Protein AF-A0A6G0YSS4-F1 (afdb_monomer_lite)

Radius of gyration: 19.38 Å; chains: 1; bounding box: 47×28×67 Å

Foldseek 3Di:
DVVVVVVVVVVLVVLVVVCCVPVLVVVLVVLLQDDADPVNVVVLQVVVQVSLCVSVVPDVVVVDDSVNSCVVSVHDPVSVLVSLLSNLVVVLCLLQVPDPSVCVVVDDDPDDDDPDDDDQDRLNRNCVSLVHPDSVRVSVCSNPVVSSNCSSNPPPDD

Organism: Aphis craccivora (NCBI:txid307492)

pLDDT: mean 85.44, std 11.1, range [34.5, 94.62]

Structure (mmCIF, N/CA/C/O backbone):
data_AF-A0A6G0YSS4-F1
#
_entry.id   AF-A0A6G0YSS4-F1
#
loop_
_atom_site.group_PDB
_atom_site.id
_atom_site.type_symbol
_atom_site.label_atom_id
_atom_site.label_alt_id
_atom_site.label_comp_id
_atom_site.label_asym_id
_atom_site.label_entity_id
_atom_site.label_seq_id
_atom_site.pdbx_PDB_ins_code
_atom_site.Cartn_x
_atom_site.Cartn_y
_atom_site.Cartn_z
_atom_site.occupancy
_atom_site.B_iso_or_equiv
_atom_site.auth_seq_id
_atom_site.auth_comp_id
_atom_site.auth_asym_id
_atom_site.auth_atom_id
_atom_site.pdbx_PDB_model_num
ATOM 1 N N . MET A 1 1 ? -9.703 1.646 37.992 1.00 51.28 1 MET A N 1
ATOM 2 C CA . MET A 1 1 ? -9.855 1.953 36.547 1.00 51.28 1 MET A CA 1
ATOM 3 C C . MET A 1 1 ? -8.814 1.289 35.630 1.00 51.28 1 MET A C 1
ATOM 5 O O . MET A 1 1 ? -9.120 1.108 34.460 1.00 51.28 1 MET A O 1
ATOM 9 N N . HIS A 1 2 ? -7.637 0.856 36.108 1.00 54.41 2 HIS A N 1
ATOM 10 C CA . HIS A 1 2 ? -6.620 0.207 35.254 1.00 54.41 2 HIS A CA 1
ATOM 11 C C . HIS A 1 2 ? -7.045 -1.148 34.652 1.00 54.41 2 HIS A C 1
ATOM 13 O O . HIS A 1 2 ? -6.786 -1.401 33.482 1.00 54.41 2 HIS A O 1
ATOM 19 N N . ILE A 1 3 ? -7.752 -1.995 35.407 1.00 49.56 3 ILE A N 1
ATOM 20 C CA . ILE A 1 3 ? -8.139 -3.349 34.958 1.00 49.56 3 ILE A CA 1
ATOM 21 C C . ILE A 1 3 ? -9.166 -3.308 33.808 1.00 49.56 3 ILE A C 1
ATOM 23 O O . ILE A 1 3 ? -9.046 -4.059 32.843 1.00 49.56 3 ILE A O 1
ATOM 27 N N . LEU A 1 4 ? -10.137 -2.387 33.860 1.00 51.47 4 LEU A N 1
ATOM 28 C CA . LEU A 1 4 ? -11.139 -2.206 32.797 1.00 51.47 4 LEU A CA 1
ATOM 29 C C . LEU A 1 4 ? -10.522 -1.666 31.497 1.00 51.47 4 LEU A C 1
ATOM 31 O O . LEU A 1 4 ? -10.917 -2.087 30.411 1.00 51.47 4 LEU A O 1
ATOM 35 N N . SER A 1 5 ? -9.524 -0.782 31.604 1.00 54.78 5 SER A N 1
ATOM 36 C CA . SER A 1 5 ? -8.767 -0.281 30.450 1.00 54.78 5 SER A CA 1
ATOM 37 C C . SER A 1 5 ? -7.978 -1.405 29.762 1.00 54.78 5 SER A C 1
ATOM 39 O O . SER A 1 5 ? -8.083 -1.585 28.550 1.00 54.78 5 SER A O 1
ATOM 41 N N . ILE A 1 6 ? -7.291 -2.250 30.544 1.00 59.25 6 ILE A N 1
ATOM 42 C CA . ILE A 1 6 ? -6.540 -3.415 30.039 1.00 59.25 6 ILE A CA 1
ATOM 43 C C . ILE A 1 6 ? -7.468 -4.424 29.340 1.00 59.25 6 ILE A C 1
ATOM 45 O O . ILE A 1 6 ? -7.141 -4.937 28.269 1.00 59.25 6 ILE A O 1
ATOM 49 N N . TYR A 1 7 ? -8.650 -4.691 29.904 1.00 56.44 7 TYR A N 1
ATOM 50 C CA . TYR A 1 7 ? -9.614 -5.626 29.314 1.00 56.44 7 TYR A CA 1
ATOM 51 C C . TYR A 1 7 ? -10.198 -5.109 27.986 1.00 56.44 7 TYR A C 1
ATOM 53 O O . TYR A 1 7 ? -10.346 -5.867 27.022 1.00 56.44 7 TYR A O 1
ATOM 61 N N . CYS A 1 8 ? -10.482 -3.805 27.905 1.00 59.62 8 CYS A N 1
ATOM 62 C CA . CYS A 1 8 ? -10.965 -3.157 26.684 1.00 59.62 8 CYS A CA 1
ATOM 63 C C . CYS A 1 8 ? -9.907 -3.172 25.562 1.00 59.62 8 CYS A C 1
ATOM 65 O O . CYS A 1 8 ? -10.227 -3.452 24.399 1.00 59.62 8 CYS A O 1
ATOM 67 N N . ASP A 1 9 ? -8.637 -2.951 25.913 1.00 62.53 9 ASP A N 1
ATOM 68 C CA . ASP A 1 9 ? -7.514 -2.989 24.971 1.00 62.53 9 ASP A CA 1
ATOM 69 C C . ASP A 1 9 ? -7.252 -4.410 24.433 1.00 62.53 9 ASP A C 1
ATOM 71 O O . ASP A 1 9 ? -7.145 -4.625 23.218 1.00 62.53 9 ASP A O 1
ATOM 75 N N . MET A 1 10 ? -7.283 -5.422 25.311 1.00 64.62 10 MET A N 1
ATOM 76 C CA . MET A 1 10 ? -7.122 -6.832 24.934 1.00 64.62 10 MET A CA 1
ATOM 77 C C . MET A 1 10 ? -8.186 -7.281 23.920 1.00 64.62 10 MET A C 1
ATOM 79 O O . MET A 1 10 ? -7.875 -7.911 22.903 1.00 64.62 10 MET A O 1
ATOM 83 N N . HIS A 1 11 ? -9.444 -6.908 24.150 1.00 78.88 11 HIS A N 1
ATOM 84 C CA . HIS A 1 11 ? -10.554 -7.262 23.269 1.00 78.88 11 HIS A CA 1
ATOM 85 C C . HIS A 1 11 ? -10.470 -6.569 21.901 1.00 78.88 11 HIS A C 1
ATOM 87 O O . HIS A 1 11 ? -10.762 -7.169 20.861 1.00 78.88 11 HIS A O 1
ATOM 93 N N . THR A 1 12 ? -10.014 -5.318 21.888 1.00 83.56 12 THR A N 1
ATOM 94 C CA . THR A 1 12 ? -9.779 -4.530 20.675 1.00 83.56 12 THR A CA 1
ATOM 95 C C . THR A 1 12 ? -8.693 -5.161 19.805 1.00 83.56 12 THR A C 1
ATOM 97 O O . THR A 1 12 ? -8.886 -5.356 18.601 1.00 83.56 12 THR A O 1
ATOM 100 N N . LYS A 1 13 ? -7.575 -5.572 20.411 1.00 85.94 13 LYS A N 1
ATOM 101 C CA . LYS A 1 13 ? -6.472 -6.243 19.712 1.00 85.94 13 LYS A CA 1
ATOM 102 C C . LYS A 1 13 ? -6.899 -7.569 19.077 1.00 85.94 13 LYS A C 1
ATOM 104 O O . LYS A 1 13 ? -6.602 -7.801 17.905 1.00 85.94 13 LYS A O 1
ATOM 109 N N . ILE A 1 14 ? -7.633 -8.412 19.809 1.00 90.12 14 ILE A N 1
ATOM 110 C CA . ILE A 1 14 ? -8.118 -9.709 19.304 1.00 90.12 14 ILE A CA 1
ATOM 111 C C . ILE A 1 14 ? -9.030 -9.513 18.089 1.00 90.12 14 ILE A C 1
ATOM 113 O O . ILE A 1 14 ? -8.814 -10.129 17.047 1.00 90.12 14 ILE A O 1
ATOM 117 N N . ARG A 1 15 ? -10.004 -8.602 18.180 1.00 89.19 15 ARG A N 1
ATOM 118 C CA . ARG A 1 15 ? -10.920 -8.281 17.074 1.00 89.19 15 ARG A CA 1
ATOM 119 C C . ARG A 1 15 ? -10.180 -7.827 15.817 1.00 89.19 15 ARG A C 1
ATOM 121 O O . ARG A 1 15 ? -10.482 -8.304 14.723 1.00 89.19 15 ARG A O 1
ATOM 128 N N . LYS A 1 16 ? -9.189 -6.939 15.964 1.00 90.44 16 LYS A N 1
ATOM 129 C CA . LYS A 1 16 ? -8.351 -6.480 14.842 1.00 90.44 16 LYS A CA 1
ATOM 130 C C . LYS A 1 16 ? -7.569 -7.630 14.216 1.00 90.44 16 LYS A C 1
ATOM 132 O O . LYS A 1 16 ? -7.506 -7.727 12.992 1.00 90.44 16 LYS A O 1
ATOM 137 N N . ASN A 1 17 ? -6.997 -8.505 15.040 1.00 91.06 17 ASN A N 1
ATOM 138 C CA . ASN A 1 17 ? -6.250 -9.663 14.558 1.00 91.06 17 ASN A CA 1
ATOM 139 C C . ASN A 1 17 ? -7.146 -10.634 13.789 1.00 91.06 17 ASN A C 1
ATOM 141 O O . ASN A 1 17 ? -6.737 -11.099 12.732 1.00 91.06 17 ASN A O 1
ATOM 145 N N . LEU A 1 18 ? -8.375 -10.877 14.250 1.00 92.50 18 LEU A N 1
ATOM 146 C CA . LEU A 1 18 ? -9.348 -11.695 13.521 1.00 92.50 18 LEU A CA 1
ATOM 147 C C . LEU A 1 18 ? -9.701 -11.074 12.164 1.00 92.50 18 LEU A C 1
ATOM 149 O O . LEU A 1 18 ? -9.667 -11.764 11.148 1.00 92.50 18 LEU A O 1
ATOM 153 N N . LEU A 1 19 ? -9.958 -9.761 12.112 1.00 92.62 19 LEU A N 1
ATOM 154 C CA . LEU A 1 19 ? -10.200 -9.066 10.844 1.00 92.62 19 LEU A CA 1
ATOM 155 C C . LEU A 1 19 ? -9.009 -9.225 9.883 1.00 92.62 19 LEU A C 1
ATOM 157 O O . LEU A 1 19 ? -9.196 -9.565 8.716 1.00 92.62 19 LEU A O 1
ATOM 161 N N . LYS A 1 20 ? -7.780 -9.024 10.369 1.00 92.06 20 LYS A N 1
ATOM 162 C CA . LYS A 1 20 ? -6.563 -9.182 9.559 1.00 92.06 20 LYS A CA 1
ATOM 163 C C . LYS A 1 20 ? -6.341 -10.645 9.129 1.00 92.06 20 LYS A C 1
ATOM 165 O O . LYS A 1 20 ? -5.908 -10.900 8.010 1.00 92.06 20 LYS A O 1
ATOM 170 N N . ALA A 1 21 ? -6.660 -11.614 9.982 1.00 93.25 21 ALA A N 1
ATOM 171 C CA . ALA A 1 21 ? -6.474 -13.032 9.689 1.00 93.25 21 ALA A CA 1
ATOM 172 C C . ALA A 1 21 ? -7.458 -13.554 8.634 1.00 93.25 21 ALA A C 1
ATOM 174 O O . ALA A 1 21 ? -7.048 -14.314 7.762 1.00 93.25 21 ALA A O 1
ATOM 175 N N . TYR A 1 22 ? -8.725 -13.134 8.681 1.00 94.62 22 TYR A N 1
ATOM 176 C CA . TYR A 1 22 ? -9.767 -13.648 7.784 1.00 94.62 22 TYR A CA 1
ATOM 177 C C . TYR A 1 22 ? -10.056 -12.732 6.597 1.00 94.62 22 TYR A C 1
ATOM 179 O O . TYR A 1 22 ? -10.158 -13.195 5.468 1.00 94.62 22 TYR A O 1
ATOM 187 N N . VAL A 1 23 ? -10.194 -11.426 6.826 1.00 93.88 23 VAL A N 1
ATOM 188 C CA . VAL A 1 23 ? -10.608 -10.494 5.770 1.00 93.88 23 VAL A CA 1
ATOM 189 C C . VAL A 1 23 ? -9.404 -10.016 4.967 1.00 93.88 23 VAL A C 1
ATOM 191 O O . VAL A 1 23 ? -9.457 -10.036 3.740 1.00 93.88 23 VAL A O 1
ATOM 194 N N . TRP A 1 24 ? -8.299 -9.619 5.617 1.00 93.44 24 TRP A N 1
ATOM 195 C CA . TRP A 1 24 ? -7.118 -9.162 4.864 1.00 93.44 24 TRP A CA 1
ATOM 196 C C . TRP A 1 24 ? -6.469 -10.311 4.102 1.00 93.44 24 TRP A C 1
ATOM 198 O O . TRP A 1 24 ? -5.974 -10.080 3.008 1.00 93.44 24 TRP A O 1
ATOM 208 N N . SER A 1 25 ? -6.449 -11.531 4.645 1.00 93.69 25 SER A N 1
ATOM 209 C CA . SER A 1 25 ? -5.861 -12.684 3.950 1.00 93.69 25 SER A CA 1
ATOM 210 C C . SER A 1 25 ? -6.541 -12.943 2.607 1.00 93.69 25 SER A C 1
ATOM 212 O O . SER A 1 25 ? -5.846 -13.043 1.598 1.00 93.69 25 SER A O 1
ATOM 214 N N . VAL A 1 26 ? -7.877 -12.952 2.592 1.00 94.56 26 VAL A N 1
ATOM 215 C CA . VAL A 1 26 ? -8.693 -13.136 1.388 1.00 94.56 26 VAL A CA 1
ATOM 216 C C . VAL A 1 26 ? -8.568 -11.934 0.455 1.00 94.56 26 VAL A C 1
ATOM 218 O O . VAL A 1 26 ? -8.294 -12.101 -0.727 1.00 94.56 26 VAL A O 1
ATOM 221 N N . ALA A 1 27 ? -8.710 -10.713 0.974 1.00 93.19 27 ALA A N 1
ATOM 222 C CA . ALA A 1 27 ? -8.683 -9.505 0.147 1.00 93.19 27 ALA A CA 1
ATOM 223 C C . ALA A 1 27 ? -7.303 -9.212 -0.469 1.00 93.19 27 ALA A C 1
ATOM 225 O O . ALA A 1 27 ? -7.222 -8.583 -1.520 1.00 93.19 27 ALA A O 1
ATOM 226 N N . LEU A 1 28 ? -6.218 -9.640 0.183 1.00 93.56 28 LEU A N 1
ATOM 227 C CA . LEU A 1 28 ? -4.849 -9.462 -0.307 1.00 93.56 28 LEU A CA 1
ATOM 228 C C . LEU A 1 28 ? -4.339 -10.661 -1.113 1.00 93.56 28 LEU A C 1
ATOM 230 O O . LEU A 1 28 ? -3.168 -10.664 -1.505 1.00 93.56 28 LEU A O 1
ATOM 234 N N . TYR A 1 29 ? -5.156 -11.687 -1.333 1.00 93.56 29 TYR A N 1
ATOM 235 C CA . TYR A 1 29 ? -4.760 -12.839 -2.130 1.00 93.56 29 TYR A CA 1
ATOM 236 C C . TYR A 1 29 ? -4.496 -12.426 -3.585 1.00 93.56 29 TYR A C 1
ATOM 238 O O . TYR A 1 29 ? -5.363 -11.850 -4.239 1.00 93.56 29 TYR A O 1
ATOM 246 N N . GLY A 1 30 ? -3.277 -12.673 -4.076 1.00 91.50 30 GLY A N 1
ATOM 247 C CA . GLY A 1 30 ? -2.858 -12.282 -5.426 1.00 91.50 30 GLY A CA 1
ATOM 248 C C . GLY A 1 30 ? -2.725 -10.771 -5.634 1.00 91.50 30 GLY A C 1
ATOM 249 O O . GLY A 1 30 ? -2.508 -10.325 -6.757 1.00 91.50 30 GLY A O 1
ATOM 250 N N . SER A 1 31 ? -2.842 -9.967 -4.572 1.00 91.94 31 SER A N 1
ATOM 251 C CA . SER A 1 31 ? -2.749 -8.503 -4.659 1.00 91.94 31 SER A CA 1
ATOM 252 C C . SER A 1 31 ? -1.351 -8.003 -5.028 1.00 91.94 31 SER A C 1
ATOM 254 O O . SER A 1 31 ? -1.178 -6.831 -5.368 1.00 91.94 31 SER A O 1
ATOM 256 N N . GLU A 1 32 ? -0.347 -8.882 -4.981 1.00 91.88 32 GLU A N 1
ATOM 257 C CA . GLU A 1 32 ? 1.032 -8.566 -5.327 1.00 91.88 32 GLU A CA 1
ATOM 258 C C . GLU A 1 32 ? 1.189 -8.127 -6.783 1.00 91.88 32 GLU A C 1
ATOM 260 O O . GLU A 1 32 ? 2.048 -7.294 -7.056 1.00 91.88 32 GLU A O 1
ATOM 265 N N . THR A 1 33 ? 0.367 -8.655 -7.694 1.00 90.38 33 THR A N 1
ATOM 266 C CA . THR A 1 33 ? 0.452 -8.396 -9.142 1.00 90.38 33 THR A CA 1
ATOM 267 C C . THR A 1 33 ? -0.498 -7.299 -9.616 1.00 90.38 33 THR A C 1
ATOM 269 O O . THR A 1 33 ? -0.520 -6.964 -10.798 1.00 90.38 33 THR A O 1
ATOM 272 N N . TRP A 1 34 ? -1.296 -6.719 -8.717 1.00 91.06 34 TRP A N 1
ATOM 273 C CA . TRP A 1 34 ? -2.284 -5.711 -9.089 1.00 91.06 34 TRP A CA 1
ATOM 274 C C . TRP A 1 34 ? -1.625 -4.363 -9.356 1.00 91.06 34 TRP A C 1
ATOM 276 O O . TRP A 1 34 ? -0.694 -3.964 -8.654 1.00 91.06 34 TRP A O 1
ATOM 286 N N . THR A 1 35 ? -2.188 -3.599 -10.287 1.00 90.75 35 THR A N 1
ATOM 287 C CA . THR A 1 35 ? -1.879 -2.177 -10.457 1.00 90.75 35 THR A CA 1
ATOM 288 C C . THR A 1 35 ? -3.027 -1.349 -9.890 1.00 90.75 35 THR A C 1
ATOM 290 O O . THR A 1 35 ? -4.186 -1.584 -10.223 1.00 90.75 35 THR A O 1
ATOM 293 N N . ILE A 1 36 ? -2.731 -0.406 -8.988 1.00 90.88 36 ILE A N 1
ATOM 294 C CA . ILE A 1 36 ? -3.760 0.309 -8.218 1.00 90.88 36 ILE A CA 1
ATOM 295 C C . ILE A 1 36 ? -3.788 1.775 -8.644 1.00 90.88 36 ILE A C 1
ATOM 297 O O . ILE A 1 36 ? -2.897 2.575 -8.333 1.00 90.88 36 ILE A O 1
ATOM 301 N N . GLY A 1 37 ? -4.849 2.130 -9.364 1.00 89.69 37 GLY A N 1
ATOM 302 C CA . GLY A 1 37 ? -5.171 3.511 -9.681 1.00 89.69 37 GLY A CA 1
ATOM 303 C C . GLY A 1 37 ? -5.673 4.279 -8.457 1.00 89.69 37 GLY A C 1
ATOM 304 O O . GLY A 1 37 ? -5.930 3.733 -7.383 1.00 89.69 37 GLY A O 1
ATOM 305 N N . LYS A 1 38 ? -5.816 5.599 -8.609 1.00 89.44 38 LYS A N 1
ATOM 306 C CA . LYS A 1 38 ? -6.270 6.474 -7.515 1.00 89.44 38 LYS A CA 1
ATOM 307 C C . LYS A 1 38 ? -7.715 6.206 -7.095 1.00 89.44 38 LYS A C 1
ATOM 309 O O . LYS A 1 38 ? -8.059 6.409 -5.932 1.00 89.44 38 LYS A O 1
ATOM 314 N N . THR A 1 39 ? -8.555 5.750 -8.016 1.00 91.56 39 THR A N 1
ATOM 315 C CA . THR A 1 39 ? -9.952 5.406 -7.733 1.00 91.56 39 THR A CA 1
ATOM 316 C C . THR A 1 39 ? -10.034 4.125 -6.908 1.00 91.56 39 THR A C 1
ATOM 318 O O . THR A 1 39 ? -10.750 4.068 -5.909 1.00 91.56 39 THR A O 1
ATOM 321 N N . GLU A 1 40 ? -9.249 3.118 -7.278 1.00 92.12 40 GLU A N 1
ATOM 322 C CA . GLU A 1 40 ? -9.139 1.837 -6.585 1.00 92.12 40 GLU A CA 1
ATOM 323 C C . GLU A 1 40 ? -8.531 2.032 -5.193 1.00 92.12 40 GLU A C 1
ATOM 325 O O . GLU A 1 40 ? -9.050 1.493 -4.219 1.00 92.12 40 GLU A O 1
ATOM 330 N N . GLU A 1 41 ? -7.505 2.882 -5.069 1.00 91.62 41 GLU A N 1
ATOM 331 C CA . GLU A 1 41 ? -6.905 3.266 -3.784 1.00 91.62 41 GLU A CA 1
ATOM 332 C C . GLU A 1 41 ? -7.963 3.833 -2.819 1.00 91.62 41 GLU A C 1
ATOM 334 O O . GLU A 1 41 ? -8.068 3.392 -1.673 1.00 91.62 41 GLU A O 1
ATOM 339 N N . LYS A 1 42 ? -8.820 4.750 -3.295 1.00 93.25 42 LYS A N 1
ATOM 340 C CA . LYS A 1 42 ? -9.932 5.304 -2.501 1.00 93.25 42 LYS A CA 1
ATOM 341 C C . LYS A 1 42 ? -10.955 4.236 -2.108 1.00 93.25 42 LYS A C 1
ATOM 343 O O . LYS A 1 42 ? -11.423 4.235 -0.970 1.00 93.25 42 LYS A O 1
ATOM 348 N N . ARG A 1 43 ? -11.291 3.317 -3.020 1.00 94.38 4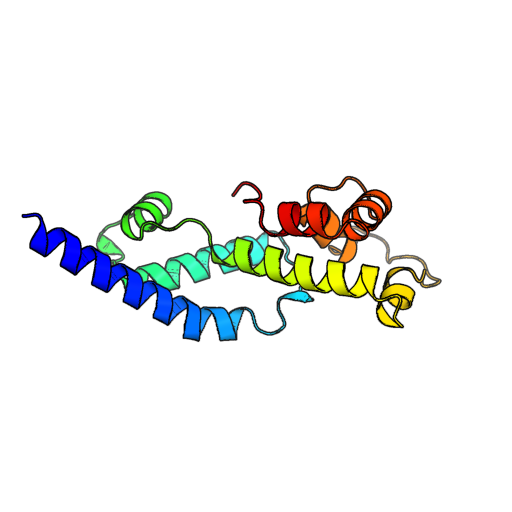3 ARG A N 1
ATOM 349 C CA . ARG A 1 43 ? -12.211 2.200 -2.740 1.00 94.38 43 ARG A CA 1
ATOM 350 C C . ARG A 1 43 ? -11.650 1.263 -1.670 1.00 94.38 43 ARG A C 1
ATOM 352 O O . ARG A 1 43 ? -12.397 0.870 -0.779 1.00 94.38 43 ARG A O 1
ATOM 359 N N . LEU A 1 44 ? -10.352 0.963 -1.708 1.00 93.88 44 LEU A N 1
ATOM 360 C CA . LEU A 1 44 ? -9.681 0.138 -0.698 1.00 93.88 44 LEU A CA 1
ATOM 361 C C . LEU A 1 44 ? -9.657 0.815 0.679 1.00 93.88 44 LEU A C 1
ATOM 363 O O . LEU A 1 44 ? -9.940 0.164 1.681 1.00 93.88 44 LEU A O 1
ATOM 367 N N . LEU A 1 45 ? -9.404 2.125 0.740 1.00 92.94 45 LEU A N 1
ATOM 368 C CA . LEU A 1 45 ? -9.476 2.885 1.997 1.00 92.94 45 LEU A CA 1
ATOM 369 C C . LEU A 1 45 ? -10.900 2.936 2.571 1.00 92.94 45 LEU A C 1
ATOM 371 O O . LEU A 1 45 ? -11.095 2.824 3.786 1.00 92.94 45 LEU A O 1
ATOM 375 N N . ALA A 1 46 ? -11.908 3.081 1.707 1.00 93.00 46 ALA A N 1
ATOM 376 C CA . ALA A 1 46 ? -13.310 3.028 2.110 1.00 93.00 46 ALA A CA 1
ATOM 377 C C . ALA A 1 46 ? -13.704 1.625 2.602 1.00 93.00 46 ALA A C 1
ATOM 379 O O . ALA A 1 46 ? -14.407 1.503 3.607 1.00 93.00 46 ALA A O 1
ATOM 380 N N . PHE A 1 47 ? -13.216 0.573 1.938 1.00 93.69 47 PHE A N 1
ATOM 381 C CA . PHE A 1 47 ? -13.376 -0.815 2.366 1.00 93.69 47 PHE A CA 1
ATOM 382 C C . PHE A 1 47 ? -12.769 -1.052 3.753 1.00 93.69 47 PHE A C 1
ATOM 384 O O . PHE A 1 47 ? -13.477 -1.520 4.645 1.00 93.69 47 PHE A O 1
ATOM 391 N N . GLU A 1 48 ? -11.512 -0.649 3.968 1.00 93.44 48 GLU A N 1
ATOM 392 C CA . GLU A 1 48 ? -10.825 -0.775 5.260 1.00 93.44 48 GLU A CA 1
ATOM 393 C C . GLU A 1 48 ? -11.625 -0.098 6.378 1.00 93.44 48 GLU A C 1
ATOM 395 O O . GLU A 1 48 ? -11.942 -0.697 7.408 1.00 93.44 48 GLU A O 1
ATOM 400 N N . THR A 1 49 ? -12.057 1.132 6.119 1.00 92.38 49 THR A N 1
ATOM 401 C CA . THR A 1 49 ? -12.862 1.903 7.060 1.00 92.38 49 THR A CA 1
ATOM 402 C C . THR A 1 49 ? -14.216 1.242 7.355 1.00 92.38 49 THR A C 1
ATOM 404 O O . THR A 1 49 ? -14.664 1.214 8.503 1.00 92.38 49 THR A O 1
ATOM 407 N N . ARG A 1 50 ? -14.888 0.686 6.339 1.00 92.25 50 ARG A N 1
ATOM 408 C CA . ARG A 1 50 ? -16.167 -0.021 6.503 1.00 92.25 50 ARG A CA 1
ATOM 409 C C . ARG A 1 50 ? -16.005 -1.276 7.360 1.00 92.25 50 ARG A C 1
ATOM 411 O O . ARG A 1 50 ? -16.857 -1.538 8.210 1.00 92.25 50 ARG A O 1
ATOM 418 N N . CYS A 1 51 ? -14.917 -2.022 7.170 1.00 92.31 51 CYS A N 1
ATOM 419 C CA . CYS A 1 51 ? -14.580 -3.177 7.998 1.00 92.31 51 CYS A CA 1
ATOM 420 C C . CYS A 1 51 ? -14.402 -2.780 9.466 1.00 92.31 51 CYS A C 1
ATOM 422 O O . CYS A 1 51 ? -15.005 -3.408 10.337 1.00 92.31 51 CYS A O 1
ATOM 424 N N . TYR A 1 52 ? -13.655 -1.708 9.747 1.00 91.69 52 TYR A N 1
ATOM 425 C CA . TYR A 1 52 ? -13.477 -1.229 11.118 1.00 91.69 52 TYR A CA 1
ATOM 426 C C . TYR A 1 52 ? -14.778 -0.723 11.741 1.00 91.69 52 TYR A C 1
ATOM 428 O O . TYR A 1 52 ? -15.120 -1.149 12.842 1.00 91.69 52 TYR A O 1
ATOM 436 N N . ARG A 1 53 ? -15.571 0.094 11.037 1.00 91.12 53 ARG A N 1
ATOM 437 C CA . ARG A 1 53 ? -16.876 0.545 11.558 1.00 91.12 53 ARG A CA 1
ATOM 438 C C . ARG A 1 53 ? -17.780 -0.632 11.928 1.00 91.12 53 ARG A C 1
ATOM 440 O O . ARG A 1 53 ? -18.391 -0.618 12.993 1.00 91.12 53 ARG A O 1
ATOM 447 N N . ARG A 1 54 ? -17.805 -1.688 11.107 1.00 90.69 54 ARG A N 1
ATOM 448 C CA . ARG A 1 54 ? -18.586 -2.902 11.393 1.00 90.69 54 ARG A CA 1
ATOM 449 C C . ARG A 1 54 ? -18.022 -3.708 12.567 1.00 90.69 54 ARG A C 1
ATOM 451 O O . ARG A 1 54 ? -18.798 -4.212 13.372 1.00 90.69 54 ARG A O 1
ATOM 458 N N . LEU A 1 55 ? -16.698 -3.799 12.690 1.00 89.94 55 LEU A N 1
ATOM 459 C CA . LEU A 1 55 ? -16.022 -4.512 13.779 1.00 89.94 55 LEU A CA 1
ATOM 460 C C . LEU A 1 55 ? -16.250 -3.848 15.147 1.00 89.94 55 LEU A C 1
ATOM 462 O O . LEU A 1 55 ? -16.476 -4.542 16.136 1.00 89.94 55 LEU A O 1
ATOM 466 N N . PHE A 1 56 ? -16.219 -2.513 15.191 1.00 86.94 56 PHE A N 1
ATOM 467 C CA . PHE A 1 56 ? -16.410 -1.715 16.409 1.00 86.94 56 PHE A CA 1
ATOM 468 C C . PHE A 1 56 ? -17.858 -1.269 16.633 1.00 86.94 56 PHE A C 1
ATOM 470 O O . PHE A 1 56 ? -18.130 -0.583 17.612 1.00 86.94 56 PHE A O 1
ATOM 477 N N . ARG A 1 57 ? -18.787 -1.685 15.760 1.00 88.25 57 ARG A N 1
ATOM 478 C CA . ARG A 1 57 ? -20.218 -1.336 15.816 1.00 88.25 57 ARG A CA 1
ATOM 479 C C . ARG A 1 57 ? -20.470 0.176 15.884 1.00 88.25 57 ARG A C 1
ATOM 481 O O . ARG A 1 57 ? -21.397 0.616 16.552 1.00 88.25 57 ARG A O 1
ATOM 488 N N . ILE A 1 58 ? -19.651 0.951 15.178 1.00 86.94 58 ILE A N 1
ATOM 489 C CA . ILE A 1 58 ? -19.805 2.404 15.088 1.00 86.94 58 ILE A CA 1
ATOM 490 C C . ILE A 1 58 ? -21.033 2.698 14.231 1.00 86.94 58 ILE A C 1
ATOM 492 O O . ILE A 1 58 ? -21.095 2.268 13.072 1.00 86.94 58 ILE A O 1
ATOM 496 N N . ASN A 1 59 ? -21.999 3.420 14.793 1.00 84.12 59 ASN A N 1
ATOM 497 C CA . ASN A 1 59 ? -23.214 3.779 14.080 1.00 84.12 59 ASN A CA 1
ATOM 498 C C . ASN A 1 59 ? -22.957 4.971 13.146 1.00 84.12 59 ASN A C 1
ATOM 500 O O . ASN A 1 59 ? -22.107 5.826 13.398 1.00 84.12 59 ASN A O 1
ATOM 504 N N . TRP A 1 60 ? -23.708 5.046 12.049 1.00 81.56 60 TRP A N 1
ATOM 505 C CA . TRP A 1 60 ? -23.633 6.173 11.121 1.00 81.56 60 TRP A CA 1
ATOM 506 C C . TRP A 1 60 ? -24.131 7.476 11.765 1.00 81.56 60 TRP A C 1
ATOM 508 O O . TRP A 1 60 ? -23.624 8.545 11.432 1.00 81.56 60 TRP A O 1
ATOM 518 N N . THR A 1 61 ? -25.055 7.380 12.730 1.00 88.12 61 THR A N 1
ATOM 519 C CA . THR A 1 61 ? -25.622 8.514 13.480 1.00 88.12 61 THR A CA 1
ATOM 520 C C . THR A 1 61 ? -24.602 9.234 14.356 1.00 88.12 61 THR A C 1
ATOM 522 O O . THR A 1 61 ? -24.836 10.364 14.763 1.00 88.12 61 THR A O 1
ATOM 525 N N . GLU A 1 62 ? -23.470 8.600 14.669 1.00 87.44 62 GLU A N 1
ATOM 526 C CA . GLU A 1 62 ? -22.410 9.226 15.464 1.00 87.44 62 GLU A CA 1
ATOM 527 C C . GLU A 1 62 ? -21.594 10.250 14.650 1.00 87.44 62 GLU A C 1
ATOM 529 O O . GLU A 1 62 ? -20.773 10.956 15.227 1.00 87.44 62 GLU A O 1
ATOM 534 N N . HIS A 1 63 ? -21.781 10.329 13.321 1.00 86.56 63 HIS A N 1
ATOM 535 C CA . HIS A 1 63 ? -21.095 11.272 12.420 1.00 86.56 63 HIS A CA 1
ATOM 536 C C . HIS A 1 63 ? -19.561 11.330 12.597 1.00 86.56 63 HIS A C 1
ATOM 538 O O . HIS A 1 63 ? -18.918 12.356 12.383 1.00 86.56 63 HIS A O 1
ATOM 544 N N . ILE A 1 64 ? -18.952 10.199 12.962 1.00 88.81 64 ILE A N 1
ATOM 545 C CA . ILE A 1 64 ? -17.517 10.097 13.238 1.00 88.81 64 ILE A CA 1
ATOM 546 C C . ILE A 1 64 ? -16.701 10.187 11.948 1.00 88.81 64 ILE A C 1
ATOM 548 O O . ILE A 1 64 ? -16.894 9.390 11.018 1.00 88.81 64 ILE A O 1
ATOM 552 N N . THR A 1 65 ? -15.728 11.102 11.927 1.00 90.62 65 THR A N 1
ATOM 553 C CA . THR A 1 65 ? -14.777 11.248 10.818 1.00 90.62 65 THR A CA 1
ATOM 554 C C . THR A 1 65 ? -13.888 10.012 10.668 1.00 90.62 65 THR A C 1
ATOM 556 O O . THR A 1 65 ? -13.744 9.191 11.578 1.00 90.62 65 THR A O 1
ATOM 559 N N . ASN A 1 66 ? -13.279 9.839 9.494 1.00 89.06 66 ASN A N 1
ATOM 560 C CA . ASN A 1 66 ? -12.395 8.696 9.271 1.00 89.06 66 ASN A CA 1
ATOM 561 C C . ASN A 1 66 ? -11.138 8.780 10.155 1.00 89.06 66 ASN A C 1
ATOM 563 O O . ASN A 1 66 ? -10.693 7.745 10.647 1.00 89.06 66 ASN A O 1
ATOM 567 N N . GLU A 1 67 ? -10.597 9.978 10.411 1.00 89.19 67 GLU A N 1
ATOM 568 C CA . GLU A 1 67 ? -9.438 10.157 11.297 1.00 89.19 67 GLU A CA 1
ATOM 569 C C . GLU A 1 67 ? -9.758 9.764 12.744 1.00 89.19 67 GLU A C 1
ATOM 571 O O . GLU A 1 67 ? -8.971 9.072 13.389 1.00 89.19 67 GLU A O 1
ATOM 576 N N . GLU A 1 68 ? -10.925 10.166 13.252 1.00 89.25 68 GLU A N 1
ATOM 577 C CA . GLU A 1 68 ? -11.380 9.804 14.597 1.00 89.25 68 GLU A CA 1
ATOM 578 C C . GLU A 1 68 ? -11.617 8.293 14.717 1.00 89.25 68 GLU A C 1
ATOM 580 O O . GLU A 1 68 ? -11.230 7.680 15.710 1.00 89.25 68 GLU A O 1
ATOM 585 N N . MET A 1 69 ? -12.173 7.660 13.679 1.00 89.50 69 MET A N 1
ATOM 586 C CA . MET A 1 69 ? -12.319 6.204 13.628 1.00 89.50 69 MET A CA 1
ATOM 587 C C . MET A 1 69 ? -10.961 5.504 13.776 1.00 89.50 69 MET A C 1
ATOM 589 O O . MET A 1 69 ? -10.812 4.655 14.653 1.00 89.50 69 MET A O 1
ATOM 593 N N . TYR A 1 70 ? -9.948 5.898 12.996 1.00 89.75 70 TYR A N 1
ATOM 594 C CA . TYR A 1 70 ? -8.599 5.327 13.104 1.00 89.75 70 TYR A CA 1
ATOM 595 C C . TYR A 1 70 ? -7.982 5.544 14.493 1.00 89.75 70 TYR A C 1
ATOM 597 O O . TYR A 1 70 ? -7.355 4.632 15.039 1.00 89.75 70 TYR A O 1
ATOM 605 N N . ARG A 1 71 ? -8.227 6.710 15.108 1.00 88.56 71 ARG A N 1
ATOM 606 C CA . ARG A 1 71 ? -7.788 7.015 16.476 1.00 88.56 71 ARG A CA 1
ATOM 607 C C . ARG A 1 71 ? -8.411 6.066 17.502 1.00 88.56 71 ARG A C 1
ATOM 609 O O . ARG A 1 71 ? -7.680 5.500 18.307 1.00 88.56 71 ARG A O 1
ATOM 616 N N . ARG A 1 72 ? -9.728 5.833 17.437 1.00 86.12 72 ARG A N 1
ATOM 617 C CA . ARG A 1 72 ? -10.440 4.897 18.334 1.00 86.12 72 ARG A CA 1
ATOM 618 C C . ARG A 1 72 ? -9.981 3.450 18.162 1.00 86.12 72 ARG A C 1
ATOM 620 O O . ARG A 1 72 ? -9.890 2.710 19.134 1.00 86.12 72 ARG A O 1
ATOM 627 N N . VAL A 1 73 ? -9.689 3.044 16.927 1.00 84.88 73 VAL A N 1
ATOM 628 C CA . VAL A 1 73 ? -9.180 1.701 16.603 1.00 84.88 73 VAL A CA 1
ATOM 629 C C . VAL A 1 73 ? -7.708 1.534 17.021 1.00 84.88 73 VAL A C 1
ATOM 631 O O . VAL A 1 73 ? -7.226 0.404 17.180 1.00 84.88 73 VAL A O 1
ATOM 634 N N . GLY A 1 74 ? -6.984 2.643 17.199 1.00 85.75 74 GLY A N 1
ATOM 635 C CA . GLY A 1 74 ? -5.548 2.649 17.467 1.00 85.75 74 GLY A CA 1
ATOM 636 C C . GLY A 1 74 ? -4.766 2.016 16.317 1.00 85.75 74 GLY A C 1
ATOM 637 O O . GLY A 1 74 ? -3.910 1.162 16.544 1.00 85.75 74 GLY A O 1
ATOM 638 N N . GLU A 1 75 ? -5.132 2.331 15.074 1.00 84.12 75 GLU A N 1
ATOM 639 C CA . GLU A 1 75 ? -4.499 1.791 13.869 1.00 84.12 75 GLU A CA 1
ATOM 640 C C . GLU A 1 75 ? -4.401 2.881 12.796 1.00 84.12 75 GLU A C 1
ATOM 642 O O . GLU A 1 75 ? -5.222 3.791 12.744 1.00 84.12 75 GLU A O 1
ATOM 647 N N . THR A 1 76 ? -3.401 2.785 11.925 1.00 85.94 76 THR A N 1
ATOM 648 C CA . THR A 1 76 ? -3.277 3.620 10.723 1.00 85.94 76 THR A CA 1
ATOM 649 C C . THR A 1 76 ? -3.802 2.874 9.490 1.00 85.94 76 THR A C 1
ATOM 651 O O . THR A 1 76 ? -4.282 1.747 9.601 1.00 85.94 76 THR A O 1
ATOM 654 N N . LYS A 1 77 ? -3.722 3.490 8.301 1.00 84.88 77 LYS A N 1
ATOM 655 C CA . LYS A 1 77 ? -4.109 2.891 7.007 1.00 84.88 77 LYS A CA 1
ATOM 656 C C . LYS A 1 77 ? -3.243 1.659 6.696 1.00 84.88 77 LYS A C 1
ATOM 658 O O . LYS A 1 77 ? -2.215 1.732 6.019 1.00 84.88 77 LYS A O 1
ATOM 663 N N . SER A 1 78 ? -3.630 0.514 7.242 1.00 87.38 78 SER A N 1
ATOM 664 C CA . SER A 1 78 ? -2.812 -0.694 7.324 1.00 87.38 78 SER A CA 1
ATOM 665 C C . SER A 1 78 ? -2.946 -1.571 6.081 1.00 87.38 78 SER A C 1
ATOM 667 O O . SER A 1 78 ? -1.996 -2.270 5.712 1.00 87.38 78 SER A O 1
ATOM 669 N N . PHE A 1 79 ? -4.104 -1.526 5.411 1.00 90.75 79 PHE A N 1
ATOM 670 C CA . PHE A 1 79 ? -4.400 -2.359 4.245 1.00 90.75 79 PHE A CA 1
ATOM 671 C C . PHE A 1 79 ? -3.454 -2.052 3.083 1.00 90.75 79 PHE A C 1
ATOM 673 O O . PHE A 1 79 ? -2.708 -2.925 2.634 1.00 90.75 79 PHE A O 1
ATOM 680 N N . LEU A 1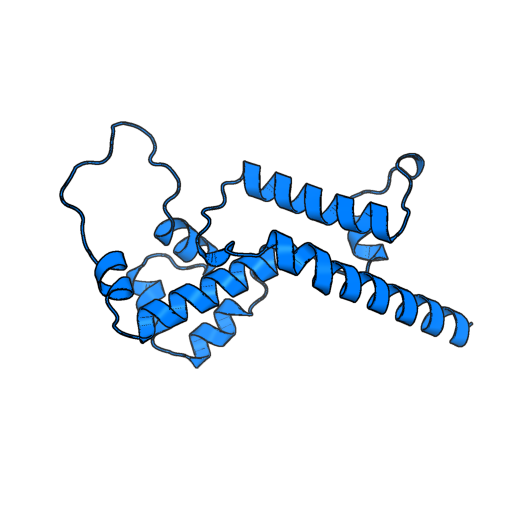 80 ? -3.428 -0.791 2.636 1.00 90.69 80 LEU A N 1
ATOM 681 C CA . LEU A 1 80 ? -2.569 -0.358 1.530 1.00 90.69 80 LEU A CA 1
ATOM 682 C C . LEU A 1 80 ? -1.090 -0.564 1.849 1.00 90.69 80 LEU A C 1
ATOM 684 O O . LEU A 1 80 ? -0.331 -0.977 0.976 1.00 90.69 80 LEU A O 1
ATOM 688 N N . LYS A 1 81 ? -0.686 -0.325 3.101 1.00 89.38 81 LYS A N 1
ATOM 689 C CA . LYS A 1 81 ? 0.679 -0.596 3.553 1.00 89.38 81 LYS A CA 1
ATOM 690 C C . LYS A 1 81 ? 1.030 -2.073 3.382 1.00 89.38 81 LYS A C 1
ATOM 692 O O . LYS A 1 81 ? 2.047 -2.392 2.776 1.00 89.38 81 LYS A O 1
ATOM 697 N N . THR A 1 82 ? 0.167 -2.971 3.857 1.00 91.56 82 THR A N 1
ATOM 698 C CA . THR A 1 82 ? 0.379 -4.422 3.739 1.00 91.56 82 THR A CA 1
ATOM 699 C C . THR A 1 82 ? 0.472 -4.848 2.276 1.00 91.56 82 THR A C 1
ATOM 701 O O . THR A 1 82 ? 1.364 -5.618 1.922 1.00 91.56 82 THR A O 1
ATOM 704 N N . LEU A 1 83 ? -0.398 -4.309 1.421 1.00 92.56 83 LEU A N 1
ATOM 705 C CA . LEU A 1 83 ? -0.391 -4.573 -0.015 1.00 92.56 83 LEU A CA 1
ATOM 706 C C . LEU A 1 83 ? 0.932 -4.137 -0.661 1.00 92.56 83 LEU A C 1
ATOM 708 O O . LEU A 1 83 ? 1.594 -4.947 -1.310 1.00 92.56 83 LEU A O 1
ATOM 712 N N . LYS A 1 84 ? 1.363 -2.890 -0.424 1.00 91.56 84 LYS A N 1
ATOM 713 C CA . LYS A 1 84 ? 2.647 -2.366 -0.925 1.00 91.56 84 LYS A CA 1
ATOM 714 C C . LYS A 1 84 ? 3.822 -3.222 -0.453 1.00 91.56 84 LYS A C 1
ATOM 716 O O . LYS A 1 84 ? 4.679 -3.579 -1.256 1.00 91.56 84 LYS A O 1
ATOM 721 N N . THR A 1 85 ? 3.832 -3.629 0.818 1.00 91.62 85 THR A N 1
ATOM 722 C CA . THR A 1 85 ? 4.871 -4.513 1.364 1.00 91.62 85 THR A CA 1
ATOM 723 C C . THR A 1 85 ? 4.876 -5.888 0.689 1.00 91.62 85 THR A C 1
ATOM 725 O O . THR A 1 85 ? 5.953 -6.412 0.404 1.00 91.62 85 THR A O 1
ATOM 728 N N . ARG A 1 86 ? 3.714 -6.500 0.414 1.00 92.44 86 ARG A N 1
ATOM 729 C CA . ARG A 1 86 ? 3.646 -7.796 -0.289 1.00 92.44 86 ARG A CA 1
ATOM 730 C C . ARG A 1 86 ? 4.157 -7.686 -1.727 1.00 92.44 86 ARG A C 1
ATOM 732 O O . ARG A 1 86 ? 5.024 -8.466 -2.119 1.00 92.44 86 ARG A O 1
ATOM 739 N N . ARG A 1 87 ? 3.724 -6.659 -2.462 1.00 93.19 87 ARG A N 1
ATOM 740 C CA . ARG A 1 87 ? 4.213 -6.358 -3.817 1.00 93.19 87 ARG A CA 1
ATOM 741 C C . ARG A 1 87 ? 5.727 -6.121 -3.846 1.00 93.19 87 ARG A C 1
ATOM 743 O O . ARG A 1 87 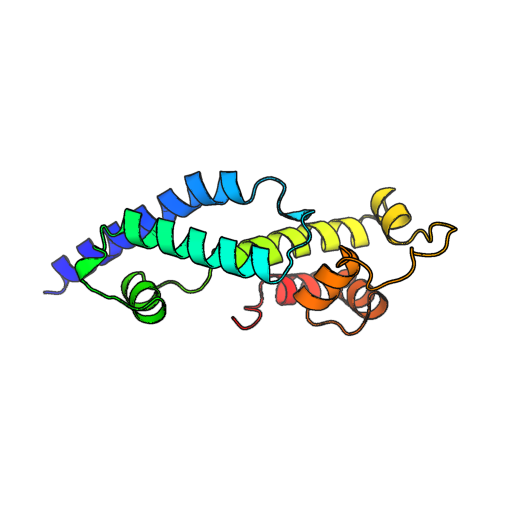? 6.428 -6.728 -4.652 1.00 93.19 87 ARG A O 1
ATOM 750 N N . ALA A 1 88 ? 6.258 -5.338 -2.904 1.00 92.00 88 ALA A N 1
ATOM 751 C CA . ALA A 1 88 ? 7.698 -5.109 -2.762 1.00 92.00 88 ALA A CA 1
ATOM 752 C C . ALA A 1 88 ? 8.477 -6.399 -2.433 1.00 92.00 88 ALA A C 1
ATOM 754 O O . ALA A 1 88 ? 9.593 -6.611 -2.913 1.00 92.00 88 ALA A O 1
ATOM 755 N N . LYS A 1 89 ? 7.909 -7.306 -1.629 1.00 92.19 89 LYS A N 1
ATOM 756 C CA . LYS A 1 89 ? 8.526 -8.616 -1.368 1.00 92.19 89 LYS A CA 1
ATOM 757 C C . LYS A 1 89 ? 8.599 -9.464 -2.637 1.00 92.19 89 LYS A C 1
ATOM 759 O O . LYS A 1 89 ? 9.669 -10.011 -2.905 1.00 92.19 89 LYS A O 1
ATOM 764 N N . LEU A 1 90 ? 7.513 -9.527 -3.413 1.00 92.00 90 LEU A N 1
ATOM 765 C CA . LEU A 1 90 ? 7.459 -10.294 -4.658 1.00 92.00 90 LEU A CA 1
ATOM 766 C C . LEU A 1 90 ? 8.476 -9.773 -5.677 1.00 92.00 90 LEU A C 1
ATOM 768 O O . LEU A 1 90 ? 9.336 -10.533 -6.114 1.00 92.00 90 LEU A O 1
ATOM 772 N N . ILE A 1 91 ? 8.440 -8.479 -6.009 1.00 91.94 91 ILE A N 1
ATOM 773 C CA . ILE A 1 91 ? 9.358 -7.925 -7.014 1.00 91.94 91 ILE A CA 1
ATOM 774 C C . ILE A 1 91 ? 10.817 -8.038 -6.573 1.00 91.94 91 ILE A C 1
ATOM 776 O O . ILE A 1 91 ? 11.665 -8.443 -7.359 1.00 91.94 91 ILE A O 1
ATOM 780 N N . GLY A 1 92 ? 11.118 -7.781 -5.297 1.00 91.69 92 GLY A N 1
ATOM 781 C CA . GLY A 1 92 ? 12.474 -7.959 -4.792 1.00 91.69 92 GLY A CA 1
ATOM 782 C C . GLY A 1 92 ? 12.945 -9.410 -4.891 1.00 91.69 92 GLY A C 1
ATOM 783 O O . GLY A 1 92 ? 14.128 -9.653 -5.098 1.00 91.69 92 GLY A O 1
ATOM 784 N N . HIS A 1 93 ? 12.052 -10.388 -4.720 1.00 90.69 93 HIS A N 1
ATOM 785 C CA . HIS A 1 93 ? 12.388 -11.793 -4.939 1.00 90.69 93 HIS A CA 1
ATOM 786 C C . HIS A 1 93 ? 12.664 -12.077 -6.420 1.00 90.69 93 HIS A C 1
ATOM 788 O O . HIS A 1 93 ? 13.727 -12.611 -6.725 1.00 90.69 93 HIS A O 1
ATOM 794 N N . ILE A 1 94 ? 11.777 -11.636 -7.320 1.00 91.31 94 ILE A N 1
ATOM 795 C CA . ILE A 1 94 ? 11.920 -11.832 -8.770 1.00 91.31 94 ILE A CA 1
ATOM 796 C C . ILE A 1 94 ? 13.233 -11.227 -9.281 1.00 91.31 94 ILE A C 1
ATOM 798 O O . ILE A 1 94 ? 14.005 -11.922 -9.933 1.00 91.31 94 ILE A O 1
ATOM 802 N N . LEU A 1 95 ? 13.531 -9.973 -8.924 1.00 90.00 95 LEU A N 1
ATOM 803 C CA . LEU A 1 95 ? 14.738 -9.270 -9.375 1.00 90.00 95 LEU A CA 1
ATOM 804 C C . LEU A 1 95 ? 16.041 -9.922 -8.887 1.00 90.00 95 LEU A C 1
ATOM 806 O O . LEU A 1 95 ? 17.071 -9.779 -9.535 1.00 90.00 95 LEU A O 1
ATOM 810 N N . ARG A 1 96 ? 16.013 -10.645 -7.759 1.00 88.69 96 ARG A N 1
ATOM 811 C CA . ARG A 1 96 ? 17.199 -11.316 -7.198 1.00 88.69 96 ARG A CA 1
ATOM 812 C C . ARG A 1 96 ? 17.391 -12.750 -7.685 1.00 88.69 96 ARG A C 1
ATOM 814 O O . ARG A 1 96 ? 18.508 -13.247 -7.621 1.00 88.69 96 ARG A O 1
ATOM 821 N N . GLN A 1 97 ? 16.331 -13.435 -8.113 1.00 86.62 97 GLN A N 1
ATOM 822 C CA . GLN A 1 97 ? 16.388 -14.868 -8.432 1.00 86.62 97 GLN A CA 1
ATOM 823 C C . GLN A 1 97 ? 16.892 -15.164 -9.860 1.00 86.62 97 GLN A C 1
ATOM 825 O O . GLN A 1 97 ? 17.020 -16.331 -10.207 1.00 86.62 97 GLN A O 1
ATOM 830 N N . ASN A 1 98 ? 17.169 -14.141 -10.682 1.00 79.25 98 ASN A N 1
ATOM 831 C CA . ASN A 1 98 ? 17.579 -14.269 -12.091 1.00 79.25 98 ASN A CA 1
ATOM 832 C C . ASN A 1 98 ? 16.820 -15.385 -12.848 1.00 79.25 98 ASN A C 1
ATOM 834 O O . ASN A 1 98 ? 17.413 -16.301 -13.417 1.00 79.25 98 ASN A O 1
ATOM 838 N N . SER A 1 99 ? 15.488 -15.355 -12.763 1.00 86.69 99 SER A N 1
ATOM 839 C CA . SER A 1 99 ? 14.591 -16.377 -13.307 1.00 86.69 99 SER A CA 1
ATOM 840 C C . SER A 1 99 ? 13.951 -15.925 -14.625 1.00 86.69 99 SER A C 1
ATOM 842 O O . SER A 1 99 ? 14.137 -14.799 -15.086 1.00 86.69 99 SER A O 1
ATOM 844 N N . LEU A 1 100 ? 13.132 -16.780 -15.246 1.00 88.44 100 LEU A N 1
ATOM 845 C CA . LEU A 1 100 ? 12.372 -16.398 -16.443 1.00 88.44 100 LEU A CA 1
ATOM 846 C C . LEU A 1 100 ? 11.560 -15.109 -16.223 1.00 88.44 100 LEU A C 1
ATOM 848 O O . LEU A 1 100 ? 11.494 -14.270 -17.115 1.00 88.44 100 LEU A O 1
ATOM 852 N N . LEU A 1 101 ? 10.995 -14.927 -15.027 1.00 86.94 101 LEU A N 1
ATOM 853 C CA . LEU A 1 101 ? 10.207 -13.744 -14.690 1.00 86.94 101 LEU A CA 1
ATOM 854 C C . LEU A 1 101 ? 11.047 -12.465 -14.664 1.00 86.94 101 LEU A C 1
ATOM 856 O O . LEU A 1 101 ? 10.568 -11.440 -15.138 1.00 86.94 101 LEU A O 1
ATOM 860 N N . SER A 1 102 ? 12.290 -12.501 -14.165 1.00 87.25 102 SER A N 1
ATOM 861 C CA . SER A 1 102 ? 13.157 -11.315 -14.224 1.00 87.25 102 SER A CA 1
ATOM 862 C C . SER A 1 102 ? 13.495 -10.964 -15.667 1.00 87.25 102 SER A C 1
ATOM 864 O O . SER A 1 102 ? 13.464 -9.794 -16.029 1.00 87.25 102 SER A O 1
ATOM 866 N N . ARG A 1 103 ? 13.719 -11.974 -16.515 1.00 87.19 103 ARG A N 1
ATOM 867 C CA . ARG A 1 103 ? 13.962 -11.763 -17.946 1.00 87.19 103 ARG A CA 1
ATOM 868 C C . ARG A 1 103 ? 12.736 -11.218 -18.681 1.00 87.19 103 ARG A C 1
ATOM 870 O O . ARG A 1 103 ? 12.900 -10.399 -19.570 1.00 87.19 103 ARG A O 1
ATOM 877 N N . ILE A 1 104 ? 11.526 -11.643 -18.312 1.00 88.06 104 ILE A N 1
ATOM 878 C CA . ILE A 1 104 ? 10.276 -11.103 -18.874 1.00 88.06 104 ILE A CA 1
ATOM 879 C C . ILE A 1 104 ? 10.077 -9.647 -18.446 1.00 88.06 104 ILE A C 1
ATOM 881 O O . ILE A 1 104 ? 9.735 -8.820 -19.279 1.00 88.06 104 ILE A O 1
ATOM 885 N N . ILE A 1 105 ? 10.321 -9.323 -17.173 1.00 86.62 105 ILE A N 1
ATOM 886 C CA . ILE A 1 105 ? 10.208 -7.948 -16.659 1.00 86.62 105 ILE A CA 1
ATOM 887 C C . ILE A 1 105 ? 11.213 -7.007 -17.334 1.00 86.62 105 ILE A C 1
ATOM 889 O O . ILE A 1 105 ? 10.898 -5.848 -17.585 1.00 86.62 105 ILE A O 1
ATOM 893 N N . GLU A 1 106 ? 12.419 -7.496 -17.616 1.00 84.31 106 GLU A N 1
ATOM 894 C CA . GLU A 1 106 ? 13.468 -6.735 -18.307 1.00 84.31 106 GLU A CA 1
ATOM 895 C C . GLU A 1 106 ? 13.340 -6.775 -19.831 1.00 84.31 106 GLU A C 1
ATOM 897 O O . GLU A 1 106 ? 14.019 -6.023 -20.528 1.00 84.31 106 GLU A O 1
ATOM 902 N N . GLY A 1 107 ? 12.478 -7.648 -20.350 1.00 82.88 107 G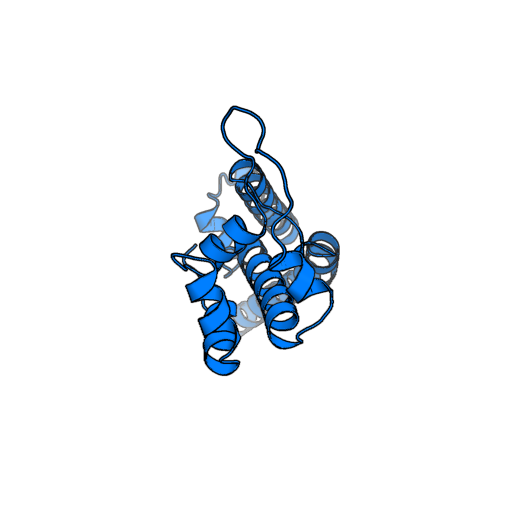LY A N 1
ATOM 903 C CA . GLY A 1 107 ? 12.249 -7.809 -21.771 1.00 82.88 107 GLY A CA 1
ATOM 904 C C . GLY A 1 107 ? 11.530 -6.596 -22.342 1.00 82.88 107 GLY A C 1
ATOM 905 O O . GLY A 1 107 ? 10.444 -6.230 -21.896 1.00 82.88 107 GLY A O 1
ATOM 906 N N . ALA A 1 108 ? 12.118 -5.992 -23.371 1.00 72.44 108 ALA A N 1
ATOM 907 C CA . ALA A 1 108 ? 11.400 -5.059 -24.221 1.00 72.44 108 ALA A CA 1
ATOM 908 C C . ALA A 1 108 ? 10.491 -5.858 -25.166 1.00 72.44 108 ALA A C 1
ATOM 910 O O . ALA A 1 108 ? 10.953 -6.772 -25.848 1.00 72.44 108 ALA A O 1
ATOM 911 N N . ILE A 1 109 ? 9.202 -5.521 -25.199 1.00 75.75 109 ILE A N 1
ATOM 912 C CA . ILE A 1 109 ? 8.274 -6.041 -26.206 1.00 75.75 109 ILE A CA 1
ATOM 913 C C . ILE A 1 109 ? 8.348 -5.103 -27.407 1.00 75.75 109 ILE A C 1
ATOM 915 O O . ILE A 1 109 ? 8.202 -3.890 -27.254 1.00 75.75 109 ILE A O 1
ATOM 919 N N . GLU A 1 110 ? 8.581 -5.655 -28.594 1.00 74.19 110 GLU A N 1
ATOM 920 C CA . GLU A 1 110 ? 8.537 -4.879 -29.831 1.00 74.19 110 GLU A CA 1
ATOM 921 C C . GLU A 1 110 ? 7.108 -4.392 -30.095 1.00 74.19 110 GLU A C 1
ATOM 923 O O . GLU A 1 110 ? 6.160 -5.176 -30.152 1.00 74.19 110 GLU A O 1
ATOM 928 N N . GLY A 1 111 ? 6.947 -3.077 -30.240 1.00 77.81 111 GLY A N 1
ATOM 929 C CA . GLY A 1 111 ? 5.660 -2.459 -30.528 1.00 77.81 111 GLY A CA 1
ATOM 930 C C . GLY A 1 111 ? 5.557 -1.035 -29.999 1.00 77.81 111 GLY A C 1
ATOM 931 O O . GLY A 1 111 ? 6.246 -0.638 -29.061 1.00 77.81 111 GLY A O 1
ATOM 932 N N . ASN A 1 112 ? 4.664 -0.256 -30.605 1.00 79.38 112 ASN A N 1
ATOM 933 C CA . ASN A 1 112 ? 4.316 1.071 -30.114 1.00 79.38 112 ASN A CA 1
ATOM 934 C C . ASN A 1 112 ? 3.076 0.987 -29.225 1.00 79.38 112 ASN A C 1
ATOM 936 O O . ASN A 1 112 ? 2.109 0.297 -29.548 1.00 79.38 112 ASN A O 1
ATOM 940 N N . ASN A 1 113 ? 3.077 1.747 -28.131 1.00 79.00 113 ASN A N 1
ATOM 941 C CA . ASN A 1 113 ? 1.877 1.931 -27.324 1.00 79.00 113 ASN A CA 1
ATOM 942 C C . ASN A 1 113 ? 0.778 2.615 -28.153 1.00 79.00 113 ASN A C 1
ATOM 944 O O . ASN A 1 113 ? 1.054 3.472 -28.997 1.00 79.00 113 ASN A O 1
ATOM 948 N N . SER A 1 114 ? -0.482 2.272 -27.882 1.00 80.25 114 SER A N 1
ATOM 949 C CA . SER A 1 114 ? -1.632 2.965 -28.465 1.00 80.25 114 SER A CA 1
ATOM 950 C C . SER A 1 114 ? -1.572 4.469 -28.173 1.00 80.25 114 SER A C 1
ATOM 952 O O . SER A 1 114 ? -1.161 4.879 -27.085 1.00 80.25 114 SER A O 1
ATOM 954 N N . ARG A 1 115 ? -2.030 5.298 -29.118 1.00 84.38 115 ARG A N 1
ATOM 955 C CA . ARG A 1 115 ? -2.117 6.755 -28.927 1.00 84.38 115 ARG A CA 1
ATOM 956 C C . ARG A 1 115 ? -2.997 7.096 -27.713 1.00 84.38 115 ARG A C 1
ATOM 958 O O . ARG A 1 115 ? -4.083 6.544 -27.569 1.00 84.38 115 ARG A O 1
ATOM 965 N N . GLY A 1 116 ? -2.543 8.034 -26.878 1.00 86.56 116 GLY A N 1
ATOM 966 C CA . GLY A 1 116 ? -3.253 8.498 -25.680 1.00 86.56 116 GLY A CA 1
ATOM 967 C C . GLY A 1 116 ? -2.423 8.361 -24.402 1.00 86.56 116 GLY A C 1
ATOM 968 O O . GLY A 1 116 ? -1.222 8.105 -24.456 1.00 86.56 116 GLY A O 1
ATOM 969 N N . ARG A 1 117 ? -3.060 8.552 -23.238 1.00 82.62 117 ARG A N 1
ATOM 970 C CA . ARG A 1 117 ? -2.422 8.342 -21.929 1.00 82.62 117 ARG A CA 1
ATOM 971 C C . ARG A 1 117 ? -2.317 6.836 -21.657 1.00 82.62 117 ARG A C 1
ATOM 973 O O . ARG A 1 117 ? -3.367 6.206 -21.521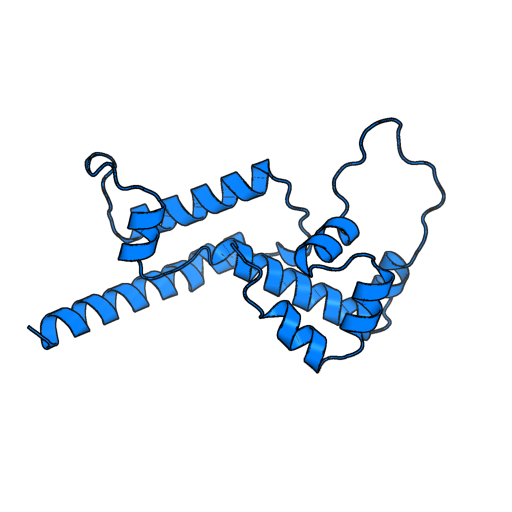 1.00 82.62 117 ARG A O 1
ATOM 980 N N . PRO A 1 118 ? -1.107 6.265 -21.518 1.00 80.19 118 PRO A N 1
ATOM 981 C CA . PRO A 1 118 ? -0.966 4.856 -21.180 1.00 80.19 118 PRO 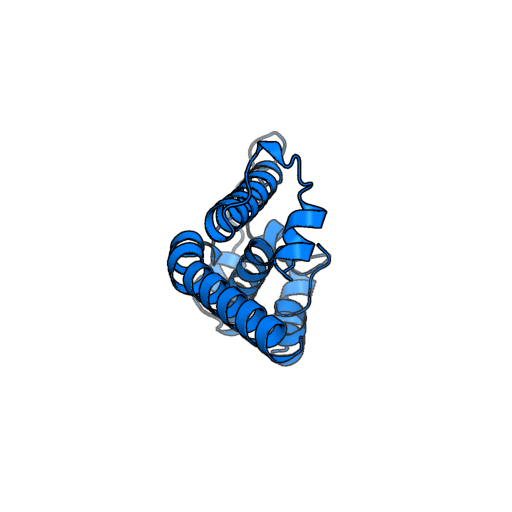A CA 1
ATOM 982 C C . PRO A 1 118 ? -1.601 4.553 -19.813 1.00 80.19 118 PRO A C 1
ATOM 984 O O . PRO A 1 118 ? -1.522 5.394 -18.903 1.00 80.19 118 PRO A O 1
ATOM 987 N N . PRO A 1 119 ? -2.227 3.375 -19.640 1.00 80.00 119 PRO A N 1
ATOM 988 C CA . PRO A 1 119 ? -2.646 2.921 -18.323 1.00 80.00 119 PRO A CA 1
ATOM 989 C C . PRO A 1 119 ? -1.430 2.818 -17.398 1.00 80.00 119 PRO A C 1
ATOM 991 O O . PRO A 1 119 ? -0.287 2.707 -17.843 1.00 80.00 119 PRO A O 1
ATOM 994 N N . LEU A 1 120 ? -1.674 2.877 -16.089 1.00 84.94 120 LEU A N 1
ATOM 995 C CA . LEU A 1 120 ? -0.599 2.699 -15.124 1.00 84.94 120 LEU A CA 1
ATOM 996 C C . LEU A 1 120 ? -0.023 1.287 -15.275 1.00 84.94 120 LEU A C 1
ATOM 998 O O . LEU A 1 120 ? -0.736 0.302 -15.094 1.00 84.94 120 LEU A O 1
ATOM 1002 N N . ASP A 1 121 ? 1.263 1.219 -15.592 1.00 88.25 121 ASP A N 1
ATOM 1003 C CA . ASP A 1 121 ? 2.012 -0.025 -15.687 1.00 88.25 121 ASP A CA 1
ATOM 1004 C C . ASP A 1 121 ? 2.441 -0.531 -14.295 1.00 88.25 121 ASP A C 1
ATOM 1006 O O . ASP A 1 121 ? 2.607 0.242 -13.343 1.00 88.25 121 ASP A O 1
ATOM 1010 N N . TYR A 1 122 ? 2.628 -1.844 -14.180 1.00 89.44 122 TYR A N 1
ATOM 1011 C CA . TYR A 1 122 ? 3.067 -2.521 -12.967 1.00 89.44 122 TYR A CA 1
ATOM 1012 C C . TYR A 1 122 ? 4.454 -2.049 -12.503 1.00 89.44 122 TYR A C 1
ATOM 1014 O O . TYR A 1 122 ? 4.638 -1.767 -11.316 1.00 89.44 122 TYR A O 1
ATOM 1022 N N . ILE A 1 123 ? 5.423 -1.875 -13.411 1.00 89.94 123 ILE A N 1
ATOM 1023 C CA . ILE A 1 123 ? 6.761 -1.386 -13.038 1.00 89.94 123 ILE A CA 1
ATOM 1024 C C . ILE A 1 123 ? 6.679 0.065 -12.581 1.00 89.94 123 ILE A C 1
ATOM 1026 O O . ILE A 1 123 ? 7.228 0.423 -11.537 1.00 89.94 123 ILE A O 1
ATOM 1030 N N . SER A 1 124 ? 5.900 0.880 -13.291 1.00 89.19 124 SER A N 1
ATOM 1031 C CA . SER A 1 124 ? 5.631 2.269 -12.899 1.00 89.19 124 SER A CA 1
ATOM 1032 C C . SER A 1 124 ? 4.974 2.372 -11.512 1.00 89.19 124 SER A C 1
ATOM 1034 O O . SER A 1 124 ? 5.335 3.235 -10.707 1.00 89.19 124 SER A O 1
ATOM 1036 N N . GLN A 1 125 ? 4.043 1.468 -11.185 1.00 91.25 125 GLN A N 1
ATOM 1037 C CA . GLN A 1 125 ? 3.439 1.371 -9.854 1.00 91.25 125 GLN A CA 1
ATOM 1038 C C . GLN A 1 125 ? 4.477 1.053 -8.774 1.00 91.25 125 GLN A C 1
ATOM 1040 O O . GLN A 1 125 ? 4.431 1.664 -7.708 1.00 91.25 125 GLN A O 1
ATOM 1045 N N . ILE A 1 126 ? 5.393 0.115 -9.024 1.00 90.56 126 ILE A N 1
ATOM 1046 C CA . ILE A 1 126 ? 6.409 -0.287 -8.041 1.00 90.56 126 ILE A CA 1
ATOM 1047 C C . ILE A 1 126 ? 7.424 0.826 -7.815 1.00 90.56 126 ILE A C 1
ATOM 1049 O O . ILE A 1 126 ? 7.782 1.096 -6.672 1.00 90.56 126 ILE A O 1
ATOM 1053 N N . VAL A 1 127 ? 7.863 1.489 -8.885 1.00 91.06 127 VAL A N 1
ATOM 1054 C CA . VAL A 1 127 ? 8.767 2.643 -8.803 1.00 91.06 127 VAL A CA 1
ATOM 1055 C C . VAL A 1 127 ? 8.150 3.728 -7.914 1.00 91.06 127 VAL A C 1
ATOM 1057 O O . VAL A 1 127 ? 8.817 4.227 -7.011 1.00 91.06 127 VAL A O 1
ATOM 1060 N N . ARG A 1 128 ? 6.847 4.001 -8.080 1.00 89.38 128 ARG A N 1
ATOM 1061 C CA . ARG A 1 128 ? 6.087 4.921 -7.220 1.00 89.38 128 ARG A CA 1
ATOM 1062 C C . ARG A 1 128 ? 5.929 4.419 -5.782 1.00 89.38 128 ARG A C 1
ATOM 1064 O O . ARG A 1 128 ? 6.006 5.213 -4.854 1.00 89.38 128 ARG A O 1
ATOM 1071 N N . ASP A 1 129 ? 5.671 3.127 -5.583 1.00 89.00 129 ASP A N 1
ATOM 1072 C CA . ASP A 1 129 ? 5.524 2.550 -4.243 1.00 89.00 129 ASP A CA 1
ATOM 1073 C C . ASP A 1 129 ? 6.841 2.583 -3.464 1.00 89.00 129 ASP A C 1
ATOM 1075 O O . ASP A 1 129 ? 6.818 2.811 -2.265 1.00 89.00 129 ASP A O 1
ATOM 1079 N N . MET A 1 130 ? 7.978 2.372 -4.125 1.00 88.12 130 MET A N 1
ATOM 1080 C CA . MET A 1 130 ? 9.302 2.309 -3.495 1.00 88.12 130 MET A CA 1
ATOM 1081 C C . MET A 1 130 ? 10.025 3.659 -3.445 1.00 88.12 130 MET A C 1
ATOM 1083 O O . MET A 1 130 ? 11.198 3.693 -3.052 1.00 88.12 130 MET A O 1
ATOM 1087 N N . ASP A 1 131 ? 9.335 4.729 -3.853 1.00 89.06 131 ASP A N 1
ATOM 1088 C CA . ASP A 1 131 ? 9.849 6.098 -3.943 1.00 89.06 131 ASP A CA 1
ATOM 1089 C C . ASP A 1 131 ? 11.180 6.169 -4.714 1.00 89.06 131 ASP A C 1
ATOM 1091 O O . ASP A 1 131 ? 12.195 6.675 -4.243 1.00 89.06 131 ASP A O 1
ATOM 1095 N N . CYS A 1 132 ? 11.205 5.537 -5.890 1.00 89.25 132 CYS A N 1
ATOM 1096 C CA . CYS A 1 132 ? 12.353 5.531 -6.795 1.00 89.25 132 CYS A CA 1
ATOM 1097 C C . CYS A 1 132 ? 12.063 6.433 -8.002 1.00 89.25 132 CYS A C 1
ATOM 1099 O O . CYS A 1 132 ? 10.913 6.599 -8.405 1.00 89.25 132 CYS A O 1
ATOM 1101 N N . ARG A 1 133 ? 13.103 6.981 -8.634 1.00 89.62 133 ARG A N 1
ATOM 1102 C CA . ARG A 1 133 ? 12.967 7.802 -9.851 1.00 89.62 133 ARG A CA 1
ATOM 1103 C C . ARG A 1 133 ? 12.906 6.965 -11.122 1.00 89.62 133 ARG A C 1
ATOM 1105 O O . ARG A 1 133 ? 12.403 7.425 -12.140 1.00 89.62 133 ARG A O 1
ATOM 1112 N N . SER A 1 134 ? 13.450 5.751 -11.086 1.00 90.94 134 SER A N 1
ATOM 1113 C CA . SER A 1 134 ? 13.543 4.874 -12.255 1.00 90.94 134 SER A CA 1
ATOM 1114 C C . SER A 1 134 ? 13.566 3.397 -11.873 1.00 90.94 134 SER A C 1
ATOM 1116 O O . SER A 1 134 ? 13.886 3.032 -10.738 1.00 90.94 134 SER A O 1
ATOM 1118 N N . TYR A 1 135 ? 13.300 2.535 -12.857 1.00 89.44 135 TYR A N 1
ATOM 1119 C CA . TYR A 1 135 ? 13.493 1.091 -12.723 1.00 89.44 135 TYR A CA 1
ATOM 1120 C C . TYR A 1 135 ? 14.957 0.722 -12.424 1.00 89.44 135 TYR A C 1
ATOM 1122 O O . TYR A 1 135 ? 15.218 -0.159 -11.611 1.00 89.44 135 TYR A O 1
ATOM 1130 N N . CYS A 1 136 ? 15.929 1.432 -13.007 1.00 89.81 136 CYS A N 1
ATOM 1131 C CA . CYS A 1 136 ? 17.352 1.187 -12.756 1.00 89.81 136 CYS A CA 1
ATOM 1132 C C . CYS A 1 136 ? 17.725 1.403 -11.281 1.00 89.81 136 CYS A C 1
ATOM 1134 O O . CYS A 1 136 ? 18.449 0.601 -10.693 1.00 89.81 136 CYS A O 1
ATOM 1136 N N . GLU A 1 137 ? 17.214 2.475 -10.670 1.00 91.38 137 GLU A N 1
ATOM 1137 C CA . GLU A 1 137 ? 17.397 2.751 -9.240 1.00 91.38 137 GLU A CA 1
ATOM 1138 C C . GLU A 1 137 ? 16.727 1.678 -8.375 1.00 91.38 137 GLU A C 1
ATOM 1140 O O . GLU A 1 137 ? 17.342 1.158 -7.442 1.00 91.38 137 GLU A O 1
ATOM 1145 N N . LEU A 1 138 ? 15.504 1.282 -8.739 1.00 90.94 138 LEU A N 1
ATOM 1146 C CA . LEU A 1 138 ? 14.773 0.203 -8.081 1.00 90.94 138 LEU A CA 1
ATOM 1147 C C . LEU A 1 138 ? 15.564 -1.116 -8.101 1.00 90.94 138 LEU A C 1
ATOM 1149 O O . LEU A 1 138 ? 15.688 -1.765 -7.062 1.00 90.94 138 LEU A O 1
ATOM 1153 N N . LYS A 1 139 ? 16.122 -1.499 -9.257 1.00 90.25 139 LYS A N 1
ATOM 1154 C CA . LYS A 1 139 ? 16.898 -2.736 -9.428 1.00 90.25 139 LYS A CA 1
ATOM 1155 C C . LYS A 1 139 ? 18.155 -2.737 -8.557 1.00 90.25 139 LYS A C 1
ATOM 1157 O O . LYS A 1 139 ? 18.345 -3.669 -7.779 1.00 90.25 139 LYS A O 1
ATOM 1162 N N . ARG A 1 140 ? 18.941 -1.653 -8.579 1.00 90.94 140 ARG A N 1
ATOM 1163 C CA . ARG A 1 140 ? 20.126 -1.489 -7.708 1.00 90.94 140 ARG A CA 1
ATOM 1164 C C . ARG A 1 140 ? 19.767 -1.604 -6.224 1.00 90.94 140 ARG A C 1
ATOM 1166 O O . ARG A 1 140 ? 20.475 -2.241 -5.448 1.00 90.94 140 ARG A O 1
ATOM 1173 N N . LYS A 1 141 ? 18.635 -1.017 -5.821 1.00 90.44 141 LYS A N 1
ATOM 1174 C CA . LYS A 1 141 ? 18.120 -1.108 -4.446 1.00 90.44 141 LYS A CA 1
ATOM 1175 C C . LYS A 1 141 ? 17.674 -2.532 -4.093 1.00 90.44 141 LYS A C 1
ATOM 1177 O O . LYS A 1 141 ? 17.808 -2.948 -2.945 1.00 90.44 141 LYS A O 1
ATOM 1182 N N . ALA A 1 142 ? 17.146 -3.288 -5.058 1.00 89.69 142 ALA A N 1
ATOM 1183 C CA . ALA A 1 142 ? 16.680 -4.663 -4.869 1.00 89.69 142 ALA A CA 1
ATOM 1184 C C . ALA A 1 142 ? 17.814 -5.678 -4.682 1.00 89.69 142 ALA A C 1
ATOM 1186 O O . ALA A 1 142 ? 17.638 -6.632 -3.915 1.00 89.69 142 ALA A O 1
ATOM 1187 N N . GLU A 1 143 ? 18.965 -5.464 -5.323 1.00 88.69 143 GLU A N 1
ATOM 1188 C CA . GLU A 1 143 ? 20.166 -6.301 -5.174 1.00 88.69 143 GLU A CA 1
ATOM 1189 C C . GLU A 1 143 ? 20.635 -6.348 -3.715 1.00 88.69 143 GLU A C 1
ATOM 1191 O O . GLU A 1 143 ? 20.907 -7.414 -3.154 1.00 88.69 143 GLU A O 1
ATOM 1196 N N . LYS A 1 144 ? 20.621 -5.197 -3.040 1.00 91.06 144 LYS A N 1
ATOM 1197 C CA . LYS A 1 144 ? 20.982 -5.091 -1.629 1.00 91.06 144 LYS A CA 1
ATOM 1198 C C . LYS A 1 144 ? 19.822 -5.517 -0.730 1.00 91.06 144 LYS A C 1
ATOM 1200 O O . LYS A 1 144 ? 18.971 -4.720 -0.335 1.00 91.06 144 LYS A O 1
ATOM 1205 N N . ARG A 1 145 ? 19.814 -6.795 -0.336 1.00 88.00 145 ARG A N 1
ATOM 1206 C CA . ARG A 1 145 ? 18.742 -7.416 0.473 1.00 88.00 145 ARG A CA 1
ATOM 1207 C C . ARG A 1 145 ? 18.349 -6.609 1.716 1.00 88.00 145 ARG A C 1
ATOM 1209 O O . ARG A 1 145 ? 17.161 -6.517 2.027 1.00 88.00 145 ARG A O 1
ATOM 1216 N N . GLN A 1 146 ? 19.326 -6.053 2.430 1.00 88.06 146 GLN A N 1
ATOM 1217 C CA . GLN A 1 146 ? 19.080 -5.335 3.680 1.00 88.06 146 GLN A CA 1
ATOM 1218 C C . GLN A 1 146 ? 18.416 -3.975 3.437 1.00 88.06 146 GLN A C 1
ATOM 1220 O O . GLN A 1 146 ? 17.401 -3.678 4.066 1.00 88.06 146 GLN A O 1
ATOM 1225 N N . GLU A 1 147 ? 18.920 -3.203 2.471 1.00 87.25 147 GLU A N 1
ATOM 1226 C CA . GLU A 1 147 ? 18.325 -1.928 2.048 1.00 87.25 147 GLU A CA 1
ATOM 1227 C C . GLU A 1 147 ? 16.907 -2.141 1.503 1.00 87.25 147 GLU A C 1
ATOM 1229 O O . GLU A 1 147 ? 15.975 -1.429 1.882 1.00 87.25 147 GLU A O 1
ATOM 1234 N N . TRP A 1 148 ? 16.708 -3.194 0.703 1.00 89.81 148 TRP A N 1
ATOM 1235 C CA . TRP A 1 148 ? 15.392 -3.572 0.194 1.00 89.81 148 TRP A CA 1
ATOM 1236 C C . TRP A 1 148 ? 14.402 -3.900 1.311 1.00 89.81 148 TRP A C 1
ATOM 1238 O O . TRP A 1 148 ? 13.256 -3.452 1.294 1.00 89.81 148 TRP A O 1
ATOM 1248 N N . ARG A 1 149 ? 14.834 -4.689 2.303 1.00 87.44 149 ARG A N 1
ATOM 1249 C CA . ARG A 1 149 ? 13.997 -5.072 3.445 1.00 87.44 149 ARG A CA 1
ATOM 1250 C C . ARG A 1 149 ? 13.591 -3.855 4.268 1.00 87.44 149 ARG A C 1
ATOM 1252 O O . ARG A 1 149 ? 12.452 -3.810 4.724 1.00 87.44 149 ARG A O 1
ATOM 1259 N N . ILE A 1 150 ? 14.496 -2.902 4.471 1.00 87.50 150 ILE A N 1
ATOM 1260 C CA . ILE A 1 150 ? 14.190 -1.664 5.193 1.00 87.50 150 ILE A CA 1
ATOM 1261 C C . ILE A 1 150 ? 13.155 -0.868 4.402 1.00 87.50 150 ILE A C 1
ATOM 1263 O O . ILE A 1 150 ? 12.083 -0.600 4.933 1.00 87.50 150 ILE A O 1
ATOM 1267 N N . ALA A 1 151 ? 13.403 -0.614 3.116 1.00 85.75 151 ALA A N 1
ATOM 1268 C CA . ALA A 1 151 ? 12.505 0.167 2.269 1.00 85.75 151 ALA A CA 1
ATOM 1269 C C . ALA A 1 151 ? 11.102 -0.453 2.130 1.00 85.75 151 ALA A C 1
ATOM 1271 O O . ALA A 1 151 ? 10.104 0.248 2.250 1.00 85.75 151 ALA A O 1
ATOM 1272 N N . ALA A 1 152 ? 11.002 -1.773 1.949 1.00 83.12 152 ALA A N 1
ATOM 1273 C CA . ALA A 1 152 ? 9.720 -2.468 1.797 1.00 83.12 152 ALA A CA 1
ATOM 1274 C C . ALA A 1 152 ? 8.867 -2.496 3.083 1.00 83.12 152 ALA A C 1
ATOM 1276 O O . ALA A 1 152 ? 7.646 -2.664 3.016 1.00 83.12 152 ALA A O 1
ATOM 1277 N N . ASN A 1 153 ? 9.506 -2.384 4.253 1.00 79.06 153 ASN A N 1
ATOM 1278 C CA . ASN A 1 153 ? 8.829 -2.337 5.553 1.00 79.06 153 ASN A CA 1
ATOM 1279 C C . ASN A 1 153 ? 8.683 -0.907 6.097 1.00 79.06 153 ASN A C 1
ATOM 1281 O O . ASN A 1 153 ? 7.976 -0.703 7.090 1.00 79.06 153 ASN A O 1
ATOM 1285 N N . GLN A 1 154 ? 9.339 0.072 5.470 1.00 69.56 154 GLN A N 1
ATOM 1286 C CA . GLN A 1 154 ? 9.271 1.463 5.881 1.00 69.56 154 GLN A CA 1
ATOM 1287 C C . GLN A 1 154 ? 7.826 1.961 5.732 1.00 69.56 154 GLN A C 1
ATOM 1289 O O . GLN A 1 154 ? 7.142 1.612 4.765 1.00 69.56 154 GLN A O 1
ATOM 1294 N N . PRO A 1 155 ? 7.306 2.737 6.698 1.00 52.47 155 PRO A N 1
ATOM 1295 C CA . PRO A 1 155 ? 6.036 3.419 6.525 1.00 52.47 155 PRO A CA 1
ATOM 1296 C C . PRO A 1 155 ? 6.204 4.457 5.414 1.00 52.47 155 PRO A C 1
ATOM 1298 O O . PRO A 1 155 ? 6.673 5.565 5.644 1.00 52.47 155 PRO A O 1
ATOM 1301 N N . LEU A 1 156 ? 5.852 4.073 4.191 1.00 50.38 156 LEU A N 1
ATOM 1302 C CA . LEU A 1 156 ? 5.664 5.013 3.097 1.00 50.38 156 LEU A CA 1
ATOM 1303 C C . LEU A 1 156 ? 4.497 5.905 3.509 1.00 50.38 156 LEU A C 1
ATOM 1305 O O . LEU A 1 156 ? 3.387 5.395 3.678 1.00 50.38 156 LEU A O 1
ATOM 1309 N N . GLY A 1 157 ? 4.797 7.182 3.763 1.00 46.62 157 GLY A N 1
ATOM 1310 C CA . GLY A 1 157 ? 3.876 8.159 4.337 1.00 46.62 157 GLY A CA 1
ATOM 1311 C C . GLY A 1 157 ? 2.473 8.042 3.747 1.00 46.62 157 GLY A C 1
ATOM 1312 O O . GLY A 1 157 ? 2.287 8.051 2.528 1.00 46.62 157 GLY A O 1
ATOM 1313 N N . CYS A 1 158 ? 1.496 7.876 4.630 1.00 34.50 158 CYS A N 1
ATOM 1314 C CA . CYS A 1 158 ? 0.080 7.776 4.312 1.00 34.50 158 CYS A CA 1
ATOM 1315 C C . CYS A 1 158 ? -0.745 8.548 5.331 1.00 34.50 158 CYS A C 1
ATOM 1317 O O . CYS A 1 158 ? -0.347 8.545 6.516 1.00 34.50 158 CYS A O 1
#

Secondary structure (DSSP, 8-state):
-HHHHHHHHHHHHHHHHHHIIIIIHHHTTTGGG----HHHHHHHHHHHHHHHHHHTT--GGG---HHHHHHHHT--SHHHHHHHHHHHHHHHHHHHTT-HHHHHHHPPPSSPPPSSPPPPPHHHHHHHHTT-SSHHHHHHHHHSHHHHHHHHHS----

Sequence (158 aa):
MHILSIYCDMHTKIRKNLLKAYVWSVALYGSETWTIGKTEEKRLLAFETRCYRRLFRINWTEHITNEEMYRRVGETKSFLKTLKTRRAKLIGHILRQNSLLSRIIEGAIEGNNSRGRPPLDYISQIVRDMDCRSYCELKRKAEKRQEWRIAANQPLGC